Protein AF-A0A7X8LLV0-F1 (afdb_monomer_lite)

Foldseek 3Di:
DDDDDDQWDADPVQQKIWGQDPNDIWIFRQDPVRDTHTDDPPDDPD

Secondary structure (DSSP, 8-state):
-EEEETTEEEETTTTEEEEEETTEEEEEEE-TTS-EEE--TTS---

Structure (mmCIF, N/CA/C/O backbone):
data_AF-A0A7X8LLV0-F1
#
_entry.id   AF-A0A7X8LLV0-F1
#
loop_
_atom_site.group_PDB
_atom_site.id
_atom_site.type_symbol
_atom_site.label_atom_id
_atom_site.label_alt_id
_atom_site.label_comp_id
_atom_site.label_asym_id
_atom_site.label_entity_id
_atom_site.label_seq_id
_atom_site.pdbx_PDB_ins_code
_atom_site.Cartn_x
_atom_site.Cartn_y
_atom_site.Cartn_z
_atom_site.occupancy
_atom_site.B_iso_or_equiv
_atom_site.auth_seq_id
_atom_site.auth_comp_id
_atom_site.auth_asym_id
_atom_site.auth_atom_id
_atom_site.pdbx_PDB_model_num
ATOM 1 N N . MET A 1 1 ? 0.439 7.614 -4.174 1.00 88.12 1 MET A N 1
ATOM 2 C CA . MET A 1 1 ? -0.596 6.852 -3.449 1.00 88.12 1 MET A CA 1
ATOM 3 C C . MET A 1 1 ? -1.888 6.944 -4.213 1.00 88.12 1 MET A C 1
ATOM 5 O O . MET A 1 1 ? -2.213 8.038 -4.666 1.00 88.12 1 MET A O 1
ATOM 9 N N . GLY A 1 2 ? -2.601 5.839 -4.388 1.00 93.06 2 GLY A N 1
ATOM 10 C CA . GLY A 1 2 ? -3.901 5.868 -5.049 1.00 93.06 2 GLY A CA 1
ATOM 11 C C . GLY A 1 2 ? -4.614 4.531 -4.995 1.00 93.06 2 GLY A C 1
ATOM 12 O O . GLY A 1 2 ? -4.029 3.513 -4.641 1.00 93.06 2 GLY A O 1
ATOM 13 N N . LYS A 1 3 ? -5.916 4.580 -5.259 1.00 94.75 3 LYS A N 1
ATOM 14 C CA . LYS A 1 3 ? -6.837 3.473 -5.024 1.00 94.75 3 LYS A CA 1
ATOM 15 C C . LYS A 1 3 ? -6.846 2.529 -6.224 1.00 94.75 3 LYS A C 1
ATOM 17 O O . LYS A 1 3 ? -7.080 2.980 -7.342 1.00 94.75 3 LYS A O 1
ATOM 22 N N . VAL A 1 4 ? -6.620 1.243 -5.975 1.00 94.25 4 VAL A N 1
ATOM 23 C CA . VAL A 1 4 ? -6.569 0.184 -7.004 1.00 94.25 4 VAL A CA 1
ATOM 24 C C . VAL A 1 4 ? -7.700 -0.840 -6.863 1.00 94.25 4 VAL A C 1
ATOM 26 O O . VAL A 1 4 ? -7.952 -1.616 -7.776 1.00 94.25 4 VAL A O 1
ATOM 29 N N . GLY A 1 5 ? -8.449 -0.790 -5.758 1.00 91.31 5 GLY A N 1
ATOM 30 C CA . GLY A 1 5 ? -9.615 -1.636 -5.509 1.00 91.31 5 GLY A CA 1
ATOM 31 C C . GLY A 1 5 ? -10.463 -1.115 -4.349 1.00 91.31 5 GLY A C 1
ATOM 32 O O . GLY A 1 5 ? -10.251 -0.005 -3.854 1.00 91.31 5 GLY A O 1
ATOM 33 N N . SER A 1 6 ? -11.442 -1.901 -3.902 1.00 91.06 6 SER A N 1
ATOM 34 C CA . SER A 1 6 ? -12.245 -1.564 -2.719 1.00 91.06 6 SER A CA 1
ATOM 35 C C . SER A 1 6 ? -11.374 -1.606 -1.467 1.00 91.06 6 SER A C 1
ATOM 37 O O . SER A 1 6 ? -10.883 -2.663 -1.090 1.00 91.06 6 SER A O 1
ATOM 39 N N . ASP A 1 7 ? -11.161 -0.435 -0.865 1.00 91.00 7 ASP A N 1
ATOM 40 C CA . ASP A 1 7 ? -10.293 -0.229 0.302 1.00 91.00 7 ASP A CA 1
ATOM 41 C C . ASP A 1 7 ? -8.840 -0.695 0.121 1.00 91.00 7 ASP A C 1
ATOM 43 O O . ASP A 1 7 ? -8.140 -0.913 1.106 1.00 91.00 7 ASP A O 1
ATOM 47 N N . GLN A 1 8 ? -8.388 -0.782 -1.137 1.00 94.44 8 GLN A N 1
ATOM 48 C CA . GLN A 1 8 ? -7.033 -1.161 -1.533 1.00 94.44 8 GLN A CA 1
ATOM 49 C C . GLN A 1 8 ? -6.287 0.011 -2.162 1.00 94.44 8 GLN A C 1
ATOM 51 O O . GLN A 1 8 ? -6.792 0.668 -3.085 1.00 94.44 8 GLN A O 1
ATOM 56 N N . TYR A 1 9 ? -5.071 0.252 -1.684 1.00 96.25 9 TYR A N 1
ATOM 57 C CA . TYR A 1 9 ? -4.250 1.397 -2.055 1.00 96.25 9 TYR A CA 1
ATOM 58 C C . TYR A 1 9 ? -2.849 0.961 -2.457 1.00 96.25 9 TYR A C 1
ATOM 60 O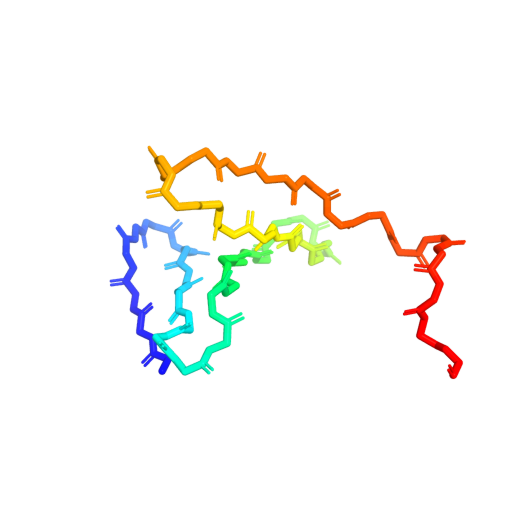 O . TYR A 1 9 ? -2.247 0.116 -1.809 1.00 96.25 9 TYR A O 1
ATOM 68 N N . TYR A 1 10 ? -2.314 1.603 -3.490 1.00 96.50 10 TYR A N 1
ATOM 69 C CA . TYR A 1 10 ? -0.984 1.339 -4.016 1.00 96.50 10 TYR A CA 1
ATOM 70 C C . TYR A 1 10 ? -0.096 2.592 -4.009 1.00 96.50 10 TYR A C 1
ATOM 72 O O . TYR A 1 10 ? -0.538 3.729 -4.243 1.00 96.50 10 TYR A O 1
ATOM 80 N N . CYS A 1 11 ? 1.188 2.380 -3.744 1.00 96.00 11 CYS A N 1
ATOM 81 C CA . CYS A 1 11 ? 2.241 3.381 -3.731 1.00 96.00 11 CYS A CA 1
ATOM 82 C C . CYS A 1 11 ? 3.169 3.233 -4.942 1.00 96.00 11 CYS A C 1
ATOM 84 O O . CYS A 1 11 ? 4.122 2.465 -4.908 1.00 96.00 11 CYS A O 1
ATOM 86 N N . TRP A 1 12 ? 2.981 4.055 -5.976 1.00 93.25 12 TRP A N 1
ATOM 87 C CA . TRP A 1 12 ? 3.855 4.035 -7.164 1.00 93.25 12 TRP A CA 1
ATOM 88 C C . TRP A 1 12 ? 5.336 4.327 -6.903 1.00 93.25 12 TRP A C 1
ATOM 90 O O . TRP A 1 12 ? 6.175 3.886 -7.673 1.00 93.25 12 TRP A O 1
ATOM 100 N N . ASN A 1 13 ? 5.663 5.060 -5.837 1.00 94.62 13 ASN A N 1
ATOM 101 C CA . ASN A 1 13 ? 7.049 5.431 -5.539 1.00 94.62 13 ASN A CA 1
ATOM 102 C C . ASN A 1 13 ? 7.770 4.404 -4.658 1.00 94.62 13 ASN A C 1
ATOM 104 O O . ASN A 1 13 ? 8.976 4.524 -4.467 1.00 94.62 13 ASN A O 1
ATOM 108 N N . CYS A 1 14 ? 7.033 3.466 -4.062 1.00 93.00 14 CYS A N 1
ATOM 109 C CA .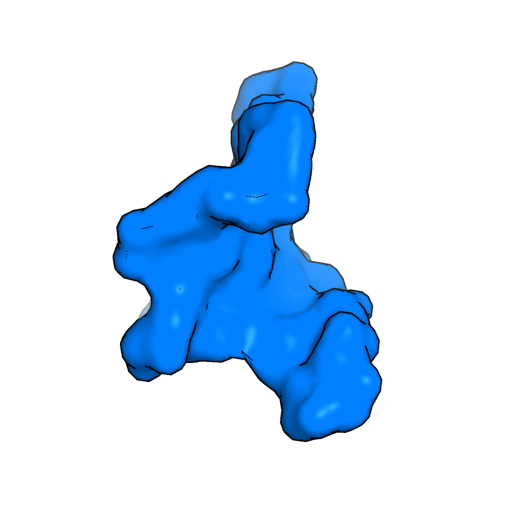 CYS A 1 14 ? 7.572 2.539 -3.071 1.00 93.00 14 CYS A CA 1
ATOM 110 C C . CYS A 1 14 ? 7.144 1.086 -3.276 1.00 93.00 14 CYS A C 1
ATOM 112 O O . CYS A 1 14 ? 7.545 0.242 -2.491 1.00 93.00 14 CYS A O 1
ATOM 114 N N . TYR A 1 15 ? 6.365 0.803 -4.324 1.00 95.69 15 TYR A N 1
ATOM 115 C CA . TYR A 1 15 ? 5.948 -0.546 -4.711 1.00 95.69 15 TYR A CA 1
ATOM 116 C C . TYR A 1 15 ? 5.245 -1.306 -3.577 1.00 95.69 15 TYR A C 1
ATOM 118 O O . TYR A 1 15 ? 5.403 -2.509 -3.424 1.00 95.69 15 TYR A O 1
ATOM 126 N N . LEU A 1 16 ? 4.451 -0.585 -2.778 1.00 95.69 16 LEU A N 1
ATOM 127 C CA . LEU A 1 16 ? 3.670 -1.149 -1.676 1.00 95.69 16 LEU A CA 1
ATOM 128 C C . LEU A 1 16 ? 2.175 -1.088 -1.981 1.00 95.69 16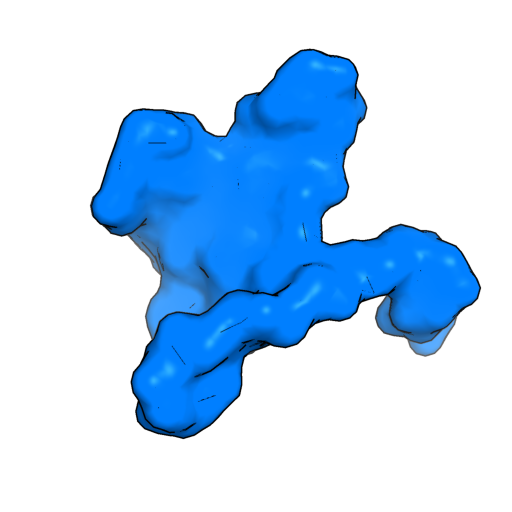 LEU A C 1
ATOM 130 O O . LEU A 1 16 ? 1.660 -0.029 -2.354 1.00 95.69 16 LEU A O 1
ATOM 134 N N . GLU A 1 17 ? 1.481 -2.196 -1.747 1.00 95.94 17 GLU A N 1
ATOM 135 C CA . GLU A 1 17 ? 0.023 -2.286 -1.697 1.00 95.94 17 GLU A CA 1
ATOM 136 C C . GLU A 1 17 ? -0.443 -2.489 -0.251 1.00 95.94 17 GLU A C 1
ATOM 138 O O . GLU A 1 17 ? 0.19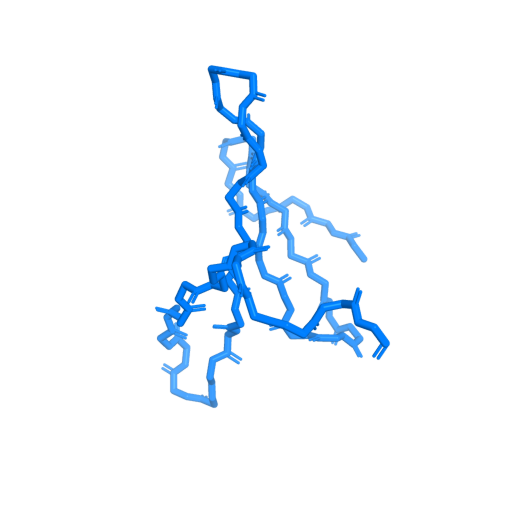2 -3.197 0.529 1.00 95.94 17 GLU A O 1
ATOM 143 N N . PHE A 1 18 ? -1.541 -1.844 0.139 1.00 95.00 18 PHE A N 1
ATOM 144 C CA . PHE A 1 18 ? -2.094 -1.990 1.479 1.00 95.00 18 PHE A CA 1
ATOM 145 C C . PHE A 1 18 ? -3.606 -1.774 1.546 1.00 95.00 18 PHE A C 1
ATOM 147 O O . PHE A 1 18 ? -4.178 -0.949 0.826 1.00 95.00 18 PHE A O 1
ATOM 154 N N . ASN A 1 19 ? -4.226 -2.427 2.530 1.00 94.12 19 ASN A N 1
ATOM 155 C CA . ASN A 1 19 ? -5.586 -2.147 2.982 1.00 94.12 19 ASN A CA 1
ATOM 156 C C . ASN A 1 19 ? -5.690 -2.147 4.499 1.00 94.12 19 ASN A C 1
ATOM 158 O O . ASN A 1 19 ? -4.946 -2.822 5.213 1.00 94.12 19 ASN A O 1
ATOM 162 N N . TYR A 1 20 ? -6.731 -1.475 4.978 1.00 90.81 20 TYR A N 1
ATOM 163 C CA . TYR A 1 20 ? -7.175 -1.584 6.355 1.00 90.81 20 TYR A CA 1
ATOM 164 C C . TYR A 1 20 ? -8.446 -2.430 6.417 1.00 90.81 20 TYR A C 1
ATOM 166 O O . TYR A 1 20 ? -9.482 -2.039 5.887 1.00 90.81 20 TYR A O 1
ATOM 174 N N . GLN A 1 21 ? -8.371 -3.610 7.028 1.00 88.12 21 GLN A N 1
ATOM 175 C CA . GLN A 1 21 ? -9.516 -4.510 7.196 1.00 88.12 21 GLN A CA 1
ATOM 176 C C . GLN A 1 21 ? -9.584 -4.982 8.645 1.00 88.12 21 GLN A C 1
ATOM 178 O O . GLN A 1 21 ? -8.588 -5.429 9.207 1.00 88.12 21 GLN A O 1
ATOM 183 N N . GLN A 1 22 ? -10.766 -4.876 9.257 1.00 89.50 22 GLN A N 1
ATOM 184 C CA . GLN A 1 22 ? -11.035 -5.346 10.627 1.00 89.50 22 GLN A CA 1
ATOM 185 C C . GLN A 1 22 ? -10.026 -4.840 11.677 1.00 89.50 22 GLN A C 1
ATOM 187 O O . GLN A 1 22 ? -9.590 -5.580 12.557 1.00 89.50 22 GLN A O 1
ATOM 192 N N . GLY A 1 23 ? -9.620 -3.573 11.575 1.00 88.38 23 GLY A N 1
ATOM 193 C CA . GLY A 1 23 ? -8.670 -2.982 12.517 1.00 88.38 23 GLY A CA 1
ATOM 194 C C . GLY A 1 23 ? -7.198 -3.308 12.233 1.00 88.38 23 GLY A C 1
ATOM 195 O O . GLY A 1 23 ? -6.326 -2.875 12.986 1.00 88.38 23 GLY A O 1
ATOM 196 N N . ARG A 1 24 ? -6.903 -4.069 11.171 1.00 87.69 24 ARG A N 1
ATOM 197 C CA . ARG A 1 24 ? -5.552 -4.504 10.803 1.00 87.69 24 ARG A CA 1
ATOM 198 C C . ARG A 1 24 ? -5.110 -3.858 9.499 1.00 87.69 24 ARG A C 1
ATOM 200 O O . ARG A 1 24 ? -5.8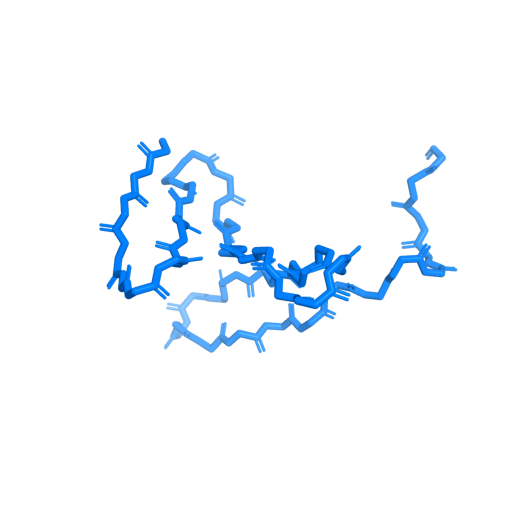48 -3.865 8.514 1.00 87.69 24 ARG A O 1
ATOM 207 N N . LEU A 1 25 ? -3.889 -3.330 9.510 1.00 89.88 25 LEU A N 1
ATOM 208 C CA . LEU A 1 25 ? -3.180 -2.945 8.299 1.00 89.88 25 LEU A CA 1
ATOM 209 C C . LEU A 1 25 ? -2.571 -4.209 7.690 1.00 89.88 25 LEU A C 1
ATOM 211 O O . LEU A 1 25 ? -1.767 -4.872 8.341 1.00 89.88 25 LEU A O 1
ATOM 215 N N . ASN A 1 26 ? -2.959 -4.527 6.462 1.00 92.50 26 ASN A N 1
ATOM 216 C CA . ASN A 1 26 ? -2.291 -5.541 5.656 1.00 92.50 26 ASN A CA 1
ATOM 217 C C . ASN A 1 26 ? -1.404 -4.799 4.662 1.00 92.50 26 ASN A C 1
ATOM 219 O O . ASN A 1 26 ? -1.884 -3.880 3.997 1.00 92.50 26 ASN A O 1
ATOM 223 N N . LEU A 1 27 ? -0.127 -5.161 4.614 1.00 94.12 27 LEU A N 1
ATOM 224 C CA . LEU A 1 27 ? 0.884 -4.510 3.792 1.00 94.12 27 LEU A CA 1
ATOM 225 C C . LEU A 1 27 ? 1.560 -5.560 2.917 1.00 94.12 27 LEU A C 1
ATOM 227 O O . LEU A 1 27 ? 1.895 -6.646 3.393 1.00 94.12 27 LEU A O 1
ATOM 231 N N . TYR A 1 28 ? 1.763 -5.216 1.654 1.00 95.25 28 TYR A N 1
ATOM 232 C CA . TYR A 1 28 ? 2.349 -6.086 0.652 1.00 95.25 28 TYR A CA 1
ATOM 233 C C . TYR A 1 28 ? 3.385 -5.315 -0.157 1.00 95.25 28 TYR A C 1
ATOM 235 O O . TYR A 1 28 ? 3.111 -4.205 -0.609 1.00 95.25 28 TYR A O 1
ATOM 243 N N . GLU A 1 29 ? 4.552 -5.908 -0.367 1.00 96.00 29 GLU A N 1
ATOM 244 C CA . GLU A 1 29 ? 5.467 -5.480 -1.422 1.00 96.00 29 GLU A CA 1
ATOM 245 C C . GLU A 1 29 ? 5.013 -6.084 -2.750 1.00 96.00 29 GLU A C 1
ATOM 247 O O . GLU A 1 29 ? 4.659 -7.262 -2.820 1.00 96.00 29 GLU A O 1
ATOM 252 N N . VAL A 1 30 ? 4.983 -5.260 -3.791 1.00 95.88 30 VAL A N 1
ATOM 253 C CA . VAL A 1 30 ? 4.629 -5.668 -5.148 1.00 95.88 30 VAL A CA 1
ATOM 254 C C . VAL A 1 30 ? 5.920 -5.972 -5.893 1.00 95.88 30 VAL A C 1
ATOM 256 O O . VAL A 1 30 ? 6.700 -5.066 -6.189 1.00 95.88 30 VAL A O 1
ATOM 259 N N . ALA A 1 31 ? 6.149 -7.250 -6.184 1.00 95.44 31 ALA A N 1
ATOM 260 C CA . ALA A 1 31 ? 7.311 -7.689 -6.944 1.00 95.44 31 ALA A CA 1
ATOM 261 C C . ALA A 1 31 ? 7.214 -7.268 -8.423 1.00 95.44 31 ALA A C 1
ATOM 263 O O . ALA A 1 31 ? 6.162 -6.847 -8.907 1.00 95.44 31 ALA A O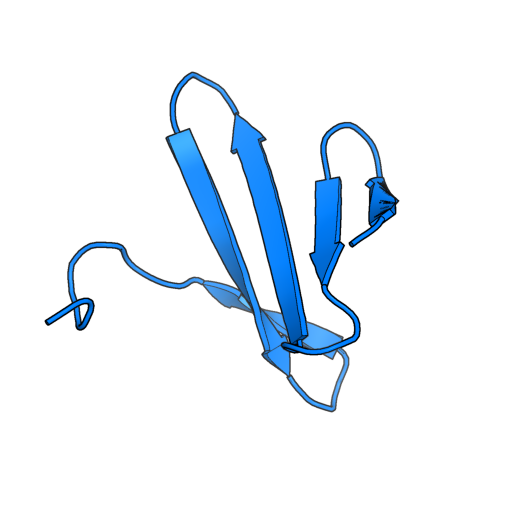 1
ATOM 264 N N . GLU A 1 32 ? 8.315 -7.408 -9.168 1.00 94.31 32 GLU A N 1
ATOM 265 C CA . GLU A 1 32 ? 8.392 -7.020 -10.588 1.00 94.31 32 GLU A CA 1
ATOM 266 C C . GLU A 1 32 ? 7.365 -7.753 -11.469 1.00 94.31 32 GLU A C 1
ATOM 268 O O . GLU A 1 32 ? 6.844 -7.185 -12.429 1.00 94.31 32 GLU A O 1
ATOM 273 N N . ASP A 1 33 ? 7.029 -8.996 -11.119 1.00 95.75 33 ASP A N 1
ATOM 274 C CA . ASP A 1 33 ? 6.019 -9.803 -11.807 1.00 95.75 33 ASP A CA 1
ATOM 275 C C . ASP A 1 33 ? 4.572 -9.480 -11.384 1.00 95.75 33 ASP A C 1
ATOM 277 O O . ASP A 1 33 ? 3.624 -10.069 -11.907 1.00 95.75 33 ASP A O 1
ATOM 281 N N . GLY A 1 34 ? 4.392 -8.537 -10.454 1.00 91.81 34 GLY A N 1
ATOM 282 C CA . GLY A 1 34 ? 3.104 -8.130 -9.899 1.00 91.81 34 GLY A CA 1
ATOM 283 C C . GLY A 1 34 ? 2.594 -9.012 -8.758 1.00 91.81 34 GLY A C 1
ATOM 284 O O . GLY A 1 34 ? 1.473 -8.799 -8.292 1.00 91.81 34 GLY A O 1
ATOM 285 N N . SER A 1 35 ? 3.369 -9.999 -8.296 1.00 95.31 35 SER A N 1
ATOM 286 C CA . SER A 1 35 ? 3.004 -10.794 -7.122 1.00 95.31 35 SER A CA 1
ATOM 287 C C . SER A 1 35 ? 3.078 -9.972 -5.827 1.00 95.31 35 SER A C 1
ATOM 289 O O . SER A 1 35 ? 3.857 -9.026 -5.709 1.00 95.31 35 SER A O 1
ATOM 291 N N . LEU A 1 36 ? 2.234 -10.332 -4.853 1.00 94.62 36 LEU A N 1
ATOM 292 C CA . LEU A 1 36 ? 2.155 -9.666 -3.552 1.00 94.62 36 LEU A CA 1
ATOM 293 C C . LEU A 1 36 ? 2.910 -10.469 -2.490 1.00 94.62 36 LEU A C 1
ATOM 295 O O . LEU A 1 36 ? 2.534 -11.600 -2.170 1.00 94.62 36 LEU A O 1
ATOM 299 N N . LEU A 1 37 ? 3.932 -9.859 -1.899 1.00 93.94 37 LEU A N 1
ATOM 300 C CA . LEU A 1 37 ? 4.709 -10.410 -0.792 1.00 93.94 37 LEU A CA 1
ATOM 301 C C . LEU A 1 37 ? 4.232 -9.780 0.515 1.00 93.94 37 LEU A C 1
ATOM 303 O O . LEU A 1 37 ? 4.399 -8.582 0.730 1.00 93.94 37 LEU A O 1
ATOM 307 N N . ALA A 1 38 ? 3.606 -10.577 1.384 1.00 93.06 38 ALA A N 1
ATOM 308 C CA . ALA A 1 38 ? 3.086 -10.082 2.655 1.00 93.06 38 ALA A CA 1
ATOM 309 C C . ALA A 1 38 ? 4.223 -9.612 3.570 1.00 93.06 38 ALA A C 1
ATOM 311 O O . ALA A 1 38 ? 5.155 -10.362 3.860 1.00 93.06 38 ALA A O 1
ATOM 312 N N . VAL A 1 39 ? 4.109 -8.380 4.061 1.00 90.31 39 VAL A N 1
ATOM 313 C CA . VAL A 1 39 ? 5.032 -7.821 5.045 1.00 90.31 39 VAL A CA 1
ATOM 314 C C . VAL A 1 39 ? 4.516 -8.185 6.433 1.00 90.31 39 VAL A C 1
ATOM 316 O O . VAL A 1 39 ? 3.493 -7.669 6.890 1.00 90.31 39 VAL A O 1
ATOM 319 N N . GLU A 1 40 ? 5.207 -9.093 7.119 1.00 79.88 40 GLU A N 1
ATOM 320 C CA . GLU A 1 40 ? 4.891 -9.392 8.512 1.00 79.88 40 GLU A CA 1
ATOM 321 C C . GLU A 1 40 ? 5.366 -8.252 9.422 1.00 79.88 40 GLU A C 1
ATOM 323 O O . GLU A 1 40 ? 6.532 -7.862 9.414 1.00 79.88 40 GLU A O 1
ATOM 328 N N . ALA A 1 41 ? 4.473 -7.750 10.280 1.00 63.19 41 ALA A N 1
ATOM 329 C CA . ALA A 1 41 ? 4.788 -6.703 11.258 1.00 63.19 41 ALA A CA 1
ATOM 330 C C . ALA A 1 41 ? 5.832 -7.130 12.319 1.00 63.19 41 ALA A C 1
ATOM 332 O O . ALA A 1 41 ? 6.231 -6.322 13.156 1.00 63.19 41 ALA A O 1
ATOM 333 N N . SER A 1 42 ? 6.259 -8.396 12.313 1.00 59.94 42 SER A N 1
ATOM 334 C CA . SER A 1 42 ? 7.206 -8.992 13.258 1.00 59.94 42 SER A CA 1
ATOM 335 C C . SER A 1 42 ? 8.672 -8.899 12.839 1.00 59.94 42 SER A C 1
ATOM 337 O O . SER A 1 42 ? 9.527 -9.365 13.591 1.00 59.94 42 SER A O 1
ATOM 339 N N . SER A 1 43 ? 9.024 -8.325 11.688 1.00 56.84 43 SER A N 1
ATOM 340 C CA . SER A 1 43 ? 10.436 -8.189 11.314 1.00 56.84 43 SER A CA 1
ATOM 341 C C . SER A 1 43 ? 10.717 -6.900 10.547 1.00 56.84 43 SER A C 1
ATOM 343 O O . SER A 1 43 ? 10.231 -6.691 9.447 1.00 56.84 43 SER A O 1
ATOM 345 N N . GLN A 1 44 ? 11.547 -6.063 11.179 1.00 53.28 44 GLN A N 1
ATOM 346 C CA . GLN A 1 44 ? 12.201 -4.866 10.636 1.00 53.28 44 GLN A CA 1
ATOM 347 C C . GLN A 1 44 ? 11.302 -3.672 10.289 1.00 53.28 44 GLN A C 1
ATOM 349 O O . GLN A 1 44 ? 11.213 -3.219 9.155 1.00 53.28 44 GLN A O 1
ATOM 354 N N . ILE A 1 45 ? 10.779 -3.047 11.345 1.00 45.44 45 ILE A N 1
ATOM 355 C CA . ILE A 1 45 ? 10.801 -1.581 11.441 1.00 45.44 45 ILE A CA 1
ATOM 356 C C . ILE A 1 45 ? 11.587 -1.238 12.716 1.00 45.44 45 ILE A C 1
ATOM 358 O O . ILE A 1 45 ? 11.014 -0.974 13.772 1.00 45.44 45 ILE A O 1
ATOM 362 N N . LEU A 1 46 ? 12.913 -1.361 12.624 1.00 43.31 46 LEU A N 1
ATOM 363 C CA . LEU A 1 46 ? 13.895 -0.735 13.513 1.00 43.31 46 LEU A CA 1
ATOM 364 C C . LEU A 1 46 ? 14.858 0.053 12.631 1.00 43.31 46 LEU A C 1
ATOM 366 O O . LEU A 1 46 ? 15.367 -0.562 11.667 1.00 43.31 46 LEU A O 1
#

Radius of gyration: 10.82 Å; chains: 1; bounding box: 26×18×25 Å

Sequence (46 aa):
MGKVGSDQYYCWNCYLEFNYQQGRLNLYEVAEDGSLLAVEASSQIL

pLDDT: mean 87.8, std 13.82, range [43.31, 96.5]